Protein AF-A0A4Y2NGG2-F1 (afdb_monomer_lite)

Foldseek 3Di:
DPPCDPVNVVVVVCCCPPVVDDDDPVRVVCVVVPPPPPPVPPPPPPVPPPPVCDPVNVVVVLVVVLVVLVPDPPRDPVNNVVSVD

Secondary structure (DSSP, 8-state):
-----HHHHHHHHHHHHHS-----HHHHHHHHHTS---TT--------------HHHHHHHHHHHHHHHHH-TT--HHHHHHHT-

Sequence (85 aa):
YEDTTEHTVTEWLSCDTEANQLYTDEEIISLVQNKPQDDSDREETDEPENVLVFHSEAANALEIALRYIEQSENATSTDIMFMRC

Structure (mmCIF, N/CA/C/O backbone):
data_AF-A0A4Y2NGG2-F1
#
_entry.id   AF-A0A4Y2NGG2-F1
#
loop_
_atom_site.group_PDB
_atom_site.id
_atom_site.type_symbol
_atom_site.label_atom_id
_atom_site.label_alt_id
_atom_site.label_comp_id
_atom_site.label_asym_id
_atom_site.label_entity_id
_atom_site.label_seq_id
_atom_site.pdbx_PDB_ins_code
_atom_site.Cartn_x
_atom_site.Cartn_y
_atom_site.Cartn_z
_atom_site.occupancy
_atom_site.B_iso_or_equiv
_atom_site.auth_seq_id
_atom_site.auth_comp_id
_atom_site.auth_asym_id
_atom_site.auth_atom_id
_atom_site.pdbx_PDB_model_num
ATOM 1 N N . TYR A 1 1 ? 18.359 24.265 0.807 1.00 47.00 1 TYR A N 1
ATOM 2 C CA . TYR A 1 1 ? 17.585 24.502 -0.419 1.00 47.00 1 TYR A CA 1
ATOM 3 C C . TYR A 1 1 ? 18.629 24.534 -1.510 1.00 47.00 1 TYR A C 1
ATOM 5 O O . TYR A 1 1 ? 19.444 25.447 -1.497 1.00 47.00 1 TYR A O 1
ATOM 13 N N . GLU A 1 2 ? 18.760 23.454 -2.276 1.00 59.75 2 GLU A N 1
ATOM 14 C CA . GLU A 1 2 ? 19.688 23.443 -3.408 1.00 59.75 2 GLU A CA 1
ATOM 15 C C . GLU A 1 2 ? 19.126 24.375 -4.472 1.00 59.75 2 GLU A C 1
ATOM 17 O O . GLU A 1 2 ? 17.963 24.262 -4.861 1.00 59.75 2 GLU A O 1
ATOM 22 N N . ASP A 1 3 ? 19.930 25.358 -4.857 1.00 66.06 3 ASP A N 1
ATOM 23 C CA . ASP A 1 3 ? 19.552 26.351 -5.847 1.00 66.06 3 ASP A CA 1
ATOM 24 C C . ASP A 1 3 ? 19.531 25.654 -7.211 1.00 66.06 3 ASP A C 1
ATOM 26 O O . ASP A 1 3 ? 20.573 25.316 -7.774 1.00 66.06 3 ASP A O 1
ATOM 30 N N . THR A 1 4 ? 18.334 25.343 -7.708 1.00 71.38 4 THR A N 1
ATOM 31 C CA . THR A 1 4 ? 18.175 24.777 -9.049 1.00 71.38 4 THR A CA 1
ATOM 32 C C . THR A 1 4 ? 18.395 25.906 -10.044 1.00 71.38 4 THR A C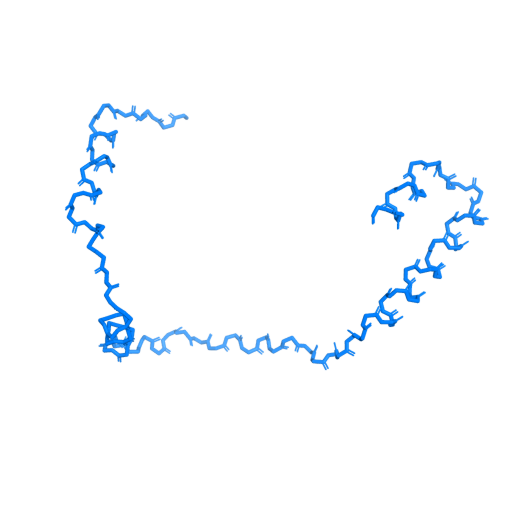 1
ATOM 34 O O . THR A 1 4 ? 17.522 26.746 -10.256 1.00 71.38 4 THR A O 1
ATOM 37 N N . THR A 1 5 ? 19.597 25.961 -10.610 1.00 82.75 5 THR A N 1
ATOM 38 C CA . THR A 1 5 ? 19.956 26.988 -11.590 1.00 82.75 5 THR A CA 1
ATOM 39 C C . THR A 1 5 ? 19.317 26.696 -12.948 1.00 82.75 5 THR A C 1
ATOM 41 O O . THR A 1 5 ? 19.025 25.547 -13.278 1.00 82.75 5 THR A O 1
ATOM 44 N N . GLU A 1 6 ? 19.133 27.732 -13.772 1.00 78.75 6 GLU A N 1
ATOM 45 C CA . GLU A 1 6 ? 18.668 27.596 -15.163 1.00 78.75 6 GLU A CA 1
ATOM 46 C C . GLU A 1 6 ? 19.498 26.560 -15.936 1.00 78.75 6 GLU A C 1
ATOM 48 O O . GLU A 1 6 ? 18.948 25.764 -16.692 1.00 78.75 6 GLU A O 1
ATOM 53 N N . HIS A 1 7 ? 20.804 26.493 -15.656 1.00 81.12 7 HIS A N 1
ATOM 54 C CA . HIS A 1 7 ? 21.703 25.504 -16.236 1.00 81.12 7 HIS A CA 1
ATOM 55 C C . HIS A 1 7 ? 21.287 24.063 -15.903 1.00 81.12 7 HIS A C 1
ATOM 57 O O . HIS A 1 7 ? 21.204 23.232 -16.806 1.00 81.12 7 HIS A O 1
ATOM 63 N N . THR A 1 8 ? 20.929 23.794 -14.644 1.00 80.44 8 THR A N 1
ATOM 64 C CA . THR A 1 8 ? 20.413 22.490 -14.209 1.00 80.44 8 THR A CA 1
ATOM 65 C C . THR A 1 8 ? 19.125 22.144 -14.955 1.00 80.44 8 THR A C 1
ATOM 67 O O . THR A 1 8 ? 18.989 21.046 -15.473 1.00 80.44 8 THR A O 1
ATOM 70 N N . VAL A 1 9 ? 18.195 23.089 -15.106 1.00 79.38 9 VAL A N 1
ATOM 71 C CA . VAL A 1 9 ? 16.950 22.838 -15.855 1.00 79.38 9 VAL A CA 1
ATOM 72 C C . VAL A 1 9 ? 17.238 22.522 -17.328 1.00 79.38 9 VAL A C 1
ATOM 74 O O . VAL A 1 9 ? 16.646 21.600 -17.886 1.00 79.38 9 VAL A O 1
ATOM 77 N N . THR A 1 10 ? 18.168 23.245 -17.959 1.00 80.94 10 THR A N 1
ATOM 78 C CA . THR A 1 10 ? 18.534 23.005 -19.365 1.00 80.94 10 THR A CA 1
ATOM 79 C C . THR A 1 10 ? 19.248 21.676 -19.584 1.00 80.94 10 THR A C 1
ATOM 81 O O . THR A 1 10 ? 19.005 21.025 -20.595 1.00 80.94 10 THR A O 1
ATOM 84 N N . GLU A 1 11 ? 20.086 21.253 -18.638 1.00 79.69 11 GLU A N 1
ATOM 85 C CA . GLU A 1 11 ? 20.786 19.971 -18.692 1.00 79.69 11 GLU A CA 1
ATOM 86 C C . GLU A 1 11 ? 19.779 18.816 -18.645 1.00 79.69 11 GLU A C 1
ATOM 88 O O . GLU A 1 11 ? 19.774 17.963 -19.531 1.00 79.69 11 GLU A O 1
ATOM 93 N N . TRP A 1 12 ? 18.829 18.865 -17.707 1.00 79.00 12 TRP A N 1
ATOM 94 C CA . TRP A 1 12 ? 17.762 17.867 -17.593 1.00 79.00 12 TRP A CA 1
ATOM 95 C C . TRP A 1 12 ? 16.869 17.804 -18.837 1.00 79.00 12 TRP A C 1
ATOM 97 O O . TRP A 1 12 ? 16.566 16.714 -19.311 1.00 79.00 12 TRP A O 1
ATOM 107 N N . LEU A 1 13 ? 16.486 18.954 -19.404 1.00 77.50 13 LEU A N 1
ATOM 108 C CA . LEU A 1 13 ? 15.668 19.003 -20.624 1.00 77.50 13 LEU A CA 1
ATOM 109 C C . LEU A 1 13 ? 16.421 18.527 -21.875 1.00 77.50 13 LEU A C 1
ATOM 111 O O . LEU A 1 13 ? 15.794 18.108 -22.846 1.00 77.50 13 LEU A O 1
ATOM 115 N N . SER A 1 14 ? 17.754 18.592 -21.875 1.00 77.56 14 SER A N 1
ATOM 116 C CA . SER A 1 14 ? 18.578 18.114 -22.991 1.00 77.56 14 SER A CA 1
ATOM 117 C C . SER A 1 14 ? 18.770 16.592 -22.993 1.00 77.56 14 SER A C 1
ATOM 119 O O . SER A 1 14 ? 18.899 15.994 -24.066 1.00 77.56 14 SER A O 1
ATOM 121 N N . CYS A 1 15 ? 18.691 15.942 -21.824 1.00 66.56 15 CYS A N 1
ATOM 122 C CA . CYS A 1 15 ? 18.829 14.488 -21.685 1.00 66.56 15 CYS 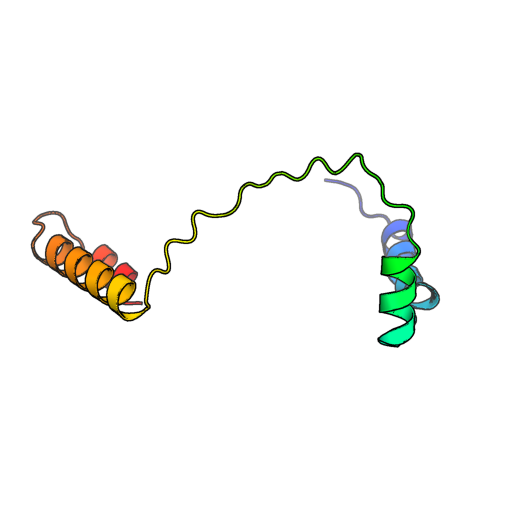A CA 1
ATOM 123 C C . CYS A 1 15 ? 17.787 13.699 -22.497 1.00 66.56 15 CYS A C 1
ATOM 125 O O . CYS A 1 15 ? 18.087 12.609 -22.987 1.00 66.56 15 CYS A O 1
ATOM 127 N N . ASP A 1 16 ? 16.599 14.266 -22.713 1.00 64.44 16 ASP A N 1
ATOM 128 C CA . ASP A 1 16 ? 15.516 13.617 -23.459 1.00 64.44 16 ASP A CA 1
ATOM 129 C C . ASP A 1 16 ? 15.820 13.442 -24.956 1.00 64.44 16 ASP A C 1
ATOM 131 O O . ASP A 1 16 ? 15.184 12.621 -25.617 1.00 64.44 16 ASP A O 1
ATOM 135 N N . THR A 1 17 ? 16.790 14.182 -25.508 1.00 64.56 17 THR A N 1
ATOM 136 C CA . THR A 1 17 ? 17.122 14.105 -26.944 1.00 64.56 17 THR A CA 1
ATOM 137 C C . THR A 1 17 ? 18.144 13.032 -27.312 1.00 64.56 17 THR A C 1
ATOM 139 O O . THR A 1 17 ? 18.072 12.506 -28.421 1.00 64.56 17 THR A O 1
ATOM 142 N N 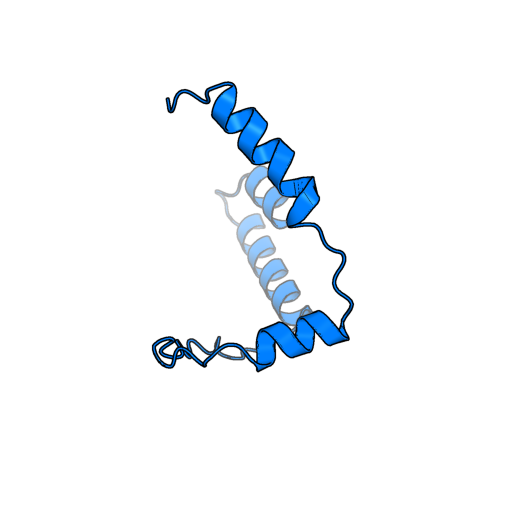. GLU A 1 18 ? 19.058 12.660 -26.412 1.00 61.62 18 GLU A N 1
ATOM 143 C CA . GLU A 1 18 ? 20.097 11.651 -26.696 1.00 61.62 18 GLU A CA 1
ATOM 144 C C . GLU A 1 18 ? 19.877 10.323 -25.955 1.00 61.62 18 GLU A C 1
ATOM 146 O O . GLU A 1 18 ? 20.203 9.268 -26.506 1.00 61.62 18 GLU A O 1
ATOM 151 N N . ALA A 1 19 ? 19.297 10.350 -24.746 1.00 60.31 19 ALA A N 1
ATOM 152 C CA . ALA A 1 19 ? 19.146 9.167 -23.892 1.00 60.31 19 ALA A CA 1
ATOM 153 C C . ALA A 1 19 ? 17.804 8.433 -24.062 1.00 60.31 19 ALA A C 1
ATOM 155 O O . ALA A 1 19 ? 17.691 7.273 -23.672 1.00 60.31 19 ALA A O 1
ATOM 156 N N . ASN A 1 20 ? 16.799 9.069 -24.671 1.00 64.62 20 ASN A N 1
ATOM 157 C CA . ASN A 1 20 ? 15.475 8.479 -24.888 1.00 64.62 20 ASN A CA 1
ATOM 158 C C . ASN A 1 20 ? 15.375 7.760 -26.246 1.00 64.62 20 ASN A C 1
ATOM 160 O O . ASN A 1 20 ? 14.397 7.898 -26.984 1.00 64.62 20 ASN A O 1
ATOM 164 N N . GLN A 1 21 ? 16.427 7.032 -26.621 1.00 72.56 21 GLN A N 1
ATOM 165 C CA . GLN A 1 21 ? 16.362 6.135 -27.771 1.00 72.56 21 GLN A CA 1
ATOM 166 C C . GLN A 1 21 ? 15.389 5.005 -27.423 1.00 72.56 21 GLN A C 1
ATOM 168 O O . GLN A 1 21 ? 15.529 4.351 -26.390 1.00 72.56 21 GLN A O 1
ATOM 173 N N . LEU A 1 22 ? 14.367 4.808 -28.259 1.00 78.19 22 LEU A N 1
ATOM 174 C CA . LEU A 1 22 ? 13.425 3.706 -28.090 1.00 78.19 22 LEU A CA 1
ATOM 175 C C . LEU A 1 22 ? 14.160 2.401 -28.392 1.00 78.19 22 LEU A C 1
ATOM 177 O O . LEU A 1 22 ? 14.338 2.050 -29.556 1.00 78.19 22 LEU A O 1
ATOM 181 N N . TYR A 1 23 ? 14.595 1.711 -27.344 1.00 83.81 23 TYR A N 1
ATOM 182 C CA . TYR A 1 23 ? 15.177 0.386 -27.479 1.00 83.81 23 TYR A CA 1
ATOM 183 C C . TYR A 1 23 ? 14.103 -0.624 -27.875 1.00 83.81 23 TYR A C 1
ATOM 185 O O . TYR A 1 23 ? 13.001 -0.638 -27.321 1.00 83.81 23 TYR A O 1
ATOM 193 N N . THR A 1 24 ? 14.443 -1.494 -28.817 1.00 87.44 24 THR A N 1
ATOM 194 C CA . THR A 1 24 ? 13.688 -2.722 -29.063 1.00 87.44 24 THR A CA 1
ATOM 195 C C . THR A 1 24 ? 13.973 -3.743 -27.961 1.00 87.44 24 THR A C 1
ATOM 197 O O . THR A 1 24 ? 15.038 -3.718 -27.340 1.00 87.44 24 THR A O 1
ATOM 200 N N . ASP A 1 25 ? 13.047 -4.677 -27.726 1.00 88.19 25 ASP A N 1
ATOM 201 C CA . ASP A 1 25 ? 13.211 -5.726 -26.706 1.00 88.19 25 ASP A CA 1
ATOM 202 C C . ASP A 1 25 ? 14.540 -6.492 -26.871 1.00 88.19 25 ASP A C 1
ATOM 204 O O . ASP A 1 25 ? 15.210 -6.827 -25.896 1.00 88.19 25 ASP A O 1
ATOM 208 N N . GLU A 1 26 ? 14.966 -6.709 -28.116 1.00 89.06 26 GLU A N 1
ATOM 209 C CA . GLU A 1 26 ? 16.207 -7.397 -28.484 1.00 89.06 26 GLU A CA 1
ATOM 210 C C . GLU A 1 26 ? 17.462 -6.616 -28.053 1.00 89.06 26 GLU A C 1
ATOM 212 O O . GLU A 1 26 ? 18.424 -7.200 -27.545 1.00 89.06 26 GLU A O 1
ATOM 217 N N . GLU A 1 27 ? 17.445 -5.289 -28.200 1.00 87.12 27 GLU A N 1
ATOM 218 C CA . GLU A 1 27 ? 18.534 -4.404 -27.774 1.00 87.12 27 GLU A CA 1
ATOM 219 C C . GLU A 1 27 ? 18.624 -4.316 -26.247 1.00 87.12 27 GLU A C 1
ATOM 221 O O . GLU A 1 27 ? 19.727 -4.346 -25.698 1.00 87.12 27 GLU A O 1
ATOM 226 N N . ILE A 1 28 ? 17.478 -4.292 -25.556 1.00 85.88 28 ILE A N 1
ATOM 227 C CA . ILE A 1 28 ? 17.411 -4.313 -24.086 1.00 85.88 28 ILE A CA 1
ATOM 228 C C . ILE A 1 28 ? 18.016 -5.613 -23.551 1.00 85.88 28 ILE A C 1
ATOM 230 O O . ILE A 1 28 ? 18.878 -5.583 -22.670 1.00 85.88 28 ILE A O 1
ATOM 234 N N . ILE A 1 29 ? 17.601 -6.758 -24.104 1.00 86.38 29 ILE A N 1
ATOM 235 C CA . ILE A 1 29 ? 18.094 -8.078 -23.689 1.00 86.38 29 ILE A CA 1
ATOM 236 C C . ILE A 1 29 ? 19.611 -8.165 -23.882 1.00 86.38 29 ILE A C 1
ATOM 238 O O . ILE A 1 29 ? 20.326 -8.597 -22.977 1.00 86.38 29 ILE A O 1
ATOM 242 N N . SER A 1 30 ? 20.115 -7.703 -25.027 1.00 86.62 30 SER A N 1
ATOM 243 C CA . SER A 1 30 ? 21.548 -7.683 -25.324 1.00 86.62 30 SER A CA 1
ATOM 244 C C . SER A 1 30 ? 22.328 -6.789 -24.352 1.00 86.62 30 SER A C 1
ATOM 246 O O . SER A 1 30 ? 23.385 -7.186 -23.860 1.00 86.62 30 SER A O 1
ATOM 248 N N . LEU A 1 31 ? 21.815 -5.602 -24.021 1.00 84.12 31 LEU A N 1
ATOM 249 C CA . LEU A 1 31 ? 22.472 -4.674 -23.096 1.00 84.12 31 LEU A CA 1
ATOM 250 C C . LEU A 1 31 ? 22.596 -5.263 -21.682 1.00 84.12 31 LEU A C 1
ATOM 252 O O . LEU A 1 31 ? 23.644 -5.138 -21.047 1.00 84.12 31 LEU A O 1
ATOM 256 N N . VAL A 1 32 ? 21.539 -5.924 -21.206 1.00 81.81 32 VAL A N 1
ATOM 257 C CA . VAL A 1 32 ? 21.505 -6.564 -19.884 1.00 81.81 32 VAL A CA 1
ATOM 258 C C . VAL A 1 32 ? 22.437 -7.775 -19.838 1.00 81.81 32 VAL A C 1
ATOM 260 O O . VAL A 1 32 ? 23.178 -7.936 -18.873 1.00 81.81 32 VAL A O 1
ATOM 263 N N . GLN A 1 33 ? 22.445 -8.601 -20.886 1.00 79.81 33 GLN A N 1
ATOM 264 C CA . GLN A 1 33 ? 23.250 -9.827 -20.929 1.00 79.81 33 GLN A CA 1
ATOM 265 C C . GLN A 1 33 ? 24.747 -9.579 -21.143 1.00 79.81 33 GLN A C 1
ATOM 267 O O . GLN A 1 33 ? 25.565 -10.375 -20.692 1.00 79.81 33 GLN A O 1
ATOM 272 N N . ASN A 1 34 ? 25.121 -8.497 -21.831 1.00 75.12 34 ASN A N 1
ATOM 273 C CA . ASN A 1 34 ? 26.522 -8.187 -22.127 1.00 75.12 34 ASN A CA 1
ATOM 274 C C . ASN A 1 34 ? 27.211 -7.350 -21.042 1.00 75.12 34 ASN A C 1
ATOM 276 O O . ASN A 1 34 ? 28.414 -7.090 -21.145 1.00 75.12 34 ASN A O 1
ATOM 280 N N . LYS A 1 35 ? 26.483 -6.892 -20.016 1.00 74.44 35 LYS A N 1
ATOM 281 C CA . LYS A 1 35 ? 27.099 -6.164 -18.908 1.00 74.44 35 LYS A CA 1
ATOM 282 C C . LYS A 1 35 ? 27.997 -7.138 -18.128 1.00 74.44 35 LYS A C 1
ATOM 284 O O . LYS A 1 35 ? 27.521 -8.213 -17.766 1.00 74.44 35 LYS A O 1
ATOM 289 N N . PRO A 1 36 ? 29.282 -6.809 -17.880 1.00 71.06 36 PRO A N 1
ATOM 290 C CA . PRO A 1 36 ? 30.133 -7.651 -17.052 1.00 71.06 36 PRO A CA 1
ATOM 291 C C . PRO A 1 36 ? 29.447 -7.830 -15.704 1.00 71.06 36 PRO A C 1
ATOM 293 O O . PRO A 1 36 ? 29.057 -6.842 -15.079 1.00 71.06 36 PRO A O 1
ATOM 296 N N . GLN A 1 37 ? 29.251 -9.088 -15.321 1.00 64.75 37 GLN A N 1
ATOM 297 C CA . GLN A 1 37 ? 28.644 -9.439 -14.052 1.00 64.75 37 GLN A CA 1
ATOM 298 C C . GLN A 1 37 ? 29.543 -8.861 -12.961 1.00 64.75 37 GLN A C 1
ATOM 300 O O . GLN A 1 37 ? 30.701 -9.257 -12.817 1.00 64.75 37 GLN A O 1
ATOM 305 N N . ASP A 1 38 ? 29.052 -7.832 -12.277 1.00 66.38 38 ASP A N 1
ATOM 306 C CA . ASP A 1 38 ? 29.693 -7.347 -11.070 1.00 66.38 38 ASP A CA 1
ATOM 307 C C . ASP A 1 38 ? 29.339 -8.356 -9.982 1.00 66.38 38 ASP A C 1
ATOM 309 O O . ASP A 1 38 ? 28.309 -8.257 -9.323 1.00 66.38 38 ASP A O 1
ATOM 313 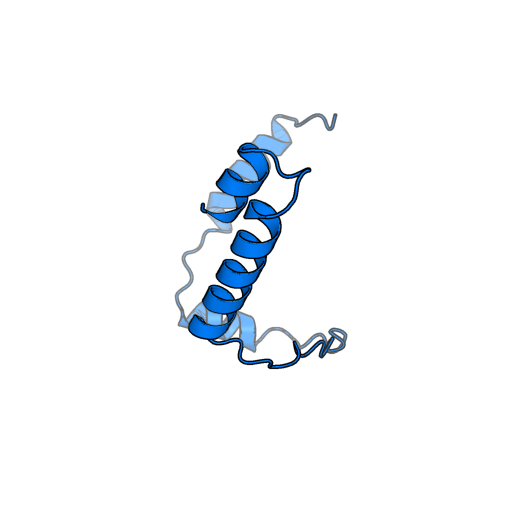N N . ASP A 1 39 ? 30.177 -9.382 -9.836 1.00 61.50 39 ASP A N 1
ATOM 314 C CA . ASP A 1 39 ? 30.031 -10.444 -8.830 1.00 61.50 39 ASP A CA 1
ATOM 315 C C . ASP A 1 39 ? 30.109 -9.904 -7.374 1.00 61.50 39 ASP A C 1
ATOM 317 O O . ASP A 1 39 ? 30.184 -10.677 -6.417 1.00 61.50 39 ASP A O 1
ATOM 321 N N . SER A 1 40 ? 30.126 -8.577 -7.182 1.00 64.44 40 SER A N 1
ATOM 322 C CA . SER A 1 40 ? 29.995 -7.910 -5.886 1.00 64.44 40 SER A CA 1
ATOM 323 C C . SER A 1 40 ? 28.546 -7.782 -5.399 1.00 64.44 40 SER A C 1
ATOM 325 O O . SER A 1 40 ? 28.350 -7.414 -4.235 1.00 64.44 40 SER A O 1
ATOM 327 N N . ASP A 1 41 ? 27.550 -8.124 -6.219 1.00 63.06 41 ASP A N 1
ATOM 328 C CA . ASP A 1 41 ? 26.181 -8.347 -5.751 1.00 63.06 41 ASP A CA 1
ATOM 329 C C . ASP A 1 41 ? 26.129 -9.700 -5.044 1.00 63.06 41 ASP A C 1
ATOM 331 O O . ASP A 1 41 ? 25.717 -10.733 -5.568 1.00 63.06 41 ASP A O 1
ATOM 335 N N . ARG A 1 42 ? 26.622 -9.683 -3.807 1.00 59.94 42 ARG A N 1
ATOM 336 C CA . ARG A 1 42 ? 26.323 -10.686 -2.799 1.00 59.94 42 ARG A CA 1
ATOM 337 C C . ARG A 1 42 ? 24.809 -10.872 -2.825 1.00 59.94 42 ARG A C 1
ATOM 339 O O . ARG A 1 42 ? 24.101 -9.968 -2.398 1.00 59.94 42 ARG A O 1
ATOM 346 N N . GLU A 1 43 ? 24.338 -11.999 -3.357 1.00 58.53 43 GLU A N 1
ATOM 347 C CA . GLU A 1 43 ? 22.926 -12.359 -3.307 1.00 58.53 43 GLU A CA 1
ATOM 348 C C . GLU A 1 43 ? 22.498 -12.272 -1.836 1.00 58.53 43 GLU A C 1
ATOM 350 O O . GLU A 1 43 ? 22.835 -13.130 -1.015 1.00 58.53 43 GLU A O 1
ATOM 355 N N . GLU A 1 44 ? 21.797 -11.199 -1.471 1.00 59.62 44 GLU A N 1
ATOM 356 C CA . GLU A 1 44 ? 20.885 -11.238 -0.343 1.00 59.62 44 GLU A CA 1
ATOM 357 C C . GLU A 1 44 ? 19.781 -12.197 -0.774 1.00 59.62 44 GLU A C 1
ATOM 359 O O . GLU A 1 44 ? 18.727 -11.803 -1.263 1.00 59.62 44 GLU A O 1
ATOM 364 N N . THR A 1 45 ? 20.038 -13.496 -0.626 1.00 58.34 45 THR A N 1
ATOM 365 C CA . THR A 1 45 ? 18.975 -14.488 -0.532 1.00 58.34 45 THR A CA 1
ATOM 366 C C . THR A 1 45 ? 18.268 -14.286 0.805 1.00 58.34 45 THR A C 1
ATOM 368 O O . THR A 1 45 ? 18.278 -15.163 1.666 1.00 58.34 45 THR A O 1
ATOM 371 N N . ASP A 1 46 ? 17.646 -13.123 0.980 1.00 62.94 46 ASP A N 1
ATOM 372 C CA . ASP A 1 46 ? 16.409 -13.022 1.731 1.00 62.94 46 ASP A CA 1
ATOM 373 C C . ASP A 1 46 ? 15.331 -13.584 0.799 1.00 62.94 46 ASP A C 1
ATOM 375 O O . ASP A 1 46 ? 14.512 -12.855 0.242 1.00 62.94 46 ASP A O 1
ATOM 379 N N . GLU A 1 47 ? 15.374 -14.902 0.552 1.00 63.16 47 GLU A N 1
ATOM 380 C CA . GLU A 1 47 ? 14.207 -15.581 0.005 1.00 63.16 47 GLU A CA 1
ATOM 381 C C . GLU A 1 47 ? 13.066 -15.267 0.977 1.00 63.16 47 GLU A C 1
ATOM 383 O O . GLU A 1 47 ? 13.154 -15.651 2.151 1.00 63.16 47 GLU A O 1
ATOM 388 N N . PRO A 1 48 ? 12.013 -14.544 0.551 1.00 62.22 48 PRO A N 1
ATOM 389 C CA . PRO A 1 48 ? 10.859 -14.395 1.407 1.00 62.22 48 PRO A CA 1
ATOM 390 C C . PRO A 1 48 ? 10.366 -15.809 1.673 1.00 62.22 48 PRO A C 1
ATOM 392 O O . PRO A 1 48 ? 10.157 -16.583 0.734 1.00 62.22 48 PRO A O 1
ATOM 395 N N . GLU A 1 49 ? 10.237 -16.161 2.951 1.00 63.50 49 GLU A N 1
ATOM 396 C CA . GLU A 1 49 ? 9.666 -17.435 3.356 1.00 63.50 49 GLU A CA 1
ATOM 397 C C . GLU A 1 49 ? 8.377 -17.611 2.547 1.00 63.50 49 GLU A C 1
ATOM 399 O O . GLU A 1 49 ? 7.468 -16.782 2.634 1.00 63.50 49 GLU A O 1
ATOM 404 N N . ASN A 1 50 ? 8.361 -18.613 1.659 1.00 63.28 50 ASN A N 1
ATOM 405 C CA . ASN A 1 50 ? 7.288 -18.879 0.700 1.00 63.28 50 ASN A CA 1
ATOM 406 C C . ASN A 1 50 ? 6.061 -19.430 1.442 1.00 63.28 50 ASN A C 1
ATOM 408 O O . ASN A 1 50 ? 5.589 -20.550 1.229 1.00 63.28 50 ASN A O 1
ATOM 412 N N . VAL A 1 51 ? 5.558 -18.651 2.388 1.00 71.62 51 VAL A N 1
ATOM 413 C CA . VAL A 1 51 ? 4.257 -18.857 2.977 1.00 71.62 51 VAL A CA 1
ATOM 414 C C . VAL A 1 51 ? 3.282 -18.411 1.900 1.00 71.62 51 VAL A C 1
ATOM 416 O O . VAL A 1 51 ? 3.020 -17.222 1.723 1.00 71.62 51 VAL A O 1
ATOM 419 N N . LEU A 1 52 ? 2.785 -19.382 1.132 1.00 75.62 52 LEU A N 1
ATOM 420 C CA . LEU A 1 52 ? 1.673 -19.197 0.206 1.00 75.62 52 LEU A CA 1
ATOM 421 C C . LEU A 1 52 ? 0.428 -18.828 1.019 1.00 75.62 52 LEU A C 1
ATOM 423 O O . LEU A 1 52 ? -0.410 -19.676 1.314 1.00 75.62 52 LEU A O 1
ATOM 427 N N . VAL A 1 53 ? 0.314 -17.563 1.420 1.00 73.25 53 VAL A N 1
ATOM 428 C CA . VAL A 1 53 ? -0.901 -17.050 2.044 1.00 73.25 53 VAL A CA 1
ATOM 429 C C . VAL A 1 53 ? -1.954 -16.968 0.949 1.00 73.25 53 VAL A C 1
ATOM 431 O O . VAL A 1 53 ? -1.900 -16.114 0.062 1.00 73.25 53 VAL A O 1
ATOM 434 N N . PHE A 1 54 ? -2.923 -17.876 0.990 1.00 88.44 54 PHE A N 1
ATOM 435 C CA . PHE A 1 54 ? -4.045 -17.829 0.064 1.00 88.44 54 PHE A CA 1
ATOM 436 C C . PHE A 1 54 ? -4.916 -16.604 0.357 1.00 88.44 54 PHE A C 1
ATOM 438 O O . PHE A 1 54 ? -5.121 -16.228 1.512 1.00 88.44 54 PHE A O 1
ATOM 445 N N . HIS A 1 55 ? -5.521 -16.018 -0.680 1.00 90.12 55 HIS A N 1
ATOM 446 C CA . HIS A 1 55 ? -6.448 -14.892 -0.515 1.00 90.12 55 HIS A CA 1
ATOM 447 C C . HIS A 1 55 ? -7.581 -15.192 0.477 1.00 90.12 55 HIS A C 1
ATOM 449 O O . HIS A 1 55 ? -7.988 -14.312 1.230 1.00 90.12 55 HIS A O 1
ATOM 455 N N . SER A 1 56 ? -8.067 -16.436 0.517 1.00 91.31 56 SER A N 1
ATOM 456 C CA . SER A 1 56 ? -9.076 -16.877 1.485 1.00 91.31 56 SER A CA 1
ATOM 457 C C . SER A 1 56 ? -8.573 -16.849 2.926 1.00 91.31 56 SER A C 1
ATOM 459 O O . SER A 1 56 ? -9.341 -16.554 3.834 1.00 91.31 56 SER A O 1
ATOM 461 N N . GLU A 1 57 ? -7.296 -17.155 3.139 1.00 92.50 57 GLU A N 1
ATOM 462 C CA . GLU A 1 57 ? -6.674 -17.170 4.460 1.00 92.50 57 GLU A CA 1
ATOM 463 C C . GLU A 1 57 ? -6.425 -15.747 4.961 1.00 92.50 57 GLU A C 1
ATOM 465 O O . GLU A 1 57 ? -6.814 -15.418 6.079 1.00 92.50 57 GLU A O 1
ATOM 470 N N . ALA A 1 58 ? -5.915 -14.864 4.097 1.00 89.94 58 ALA A N 1
ATOM 471 C CA . ALA A 1 58 ? -5.794 -13.440 4.403 1.00 89.94 58 ALA A CA 1
ATOM 472 C C . ALA A 1 58 ? -7.160 -12.793 4.698 1.00 89.94 58 ALA A C 1
ATOM 474 O O . ALA A 1 58 ? -7.303 -12.058 5.675 1.00 89.94 58 ALA A O 1
ATOM 475 N N . ALA A 1 59 ? -8.186 -13.104 3.897 1.00 91.88 59 ALA A N 1
ATOM 476 C CA . ALA A 1 59 ? -9.542 -12.599 4.111 1.00 91.88 59 ALA A CA 1
ATOM 477 C C . ALA A 1 59 ? -10.150 -13.112 5.426 1.00 91.88 59 ALA A C 1
ATOM 479 O O . ALA A 1 59 ? -10.774 -12.346 6.157 1.00 91.88 59 ALA A O 1
ATOM 480 N N . ASN A 1 60 ? -9.938 -14.389 5.757 1.00 93.38 60 ASN A N 1
ATOM 481 C CA . ASN A 1 60 ? -10.406 -14.963 7.014 1.00 93.38 60 ASN A CA 1
ATOM 482 C C . ASN A 1 60 ? -9.706 -14.333 8.228 1.00 93.38 60 ASN A C 1
ATOM 484 O O . ASN A 1 60 ? -10.369 -13.979 9.202 1.00 93.38 60 ASN A O 1
ATOM 488 N N . ALA A 1 61 ? -8.387 -14.134 8.154 1.00 93.06 61 ALA A N 1
ATOM 489 C CA . ALA A 1 61 ? -7.625 -13.459 9.199 1.00 93.06 61 ALA A CA 1
ATOM 490 C C . ALA A 1 61 ? -8.118 -12.019 9.420 1.00 93.06 61 ALA A C 1
ATOM 492 O O . ALA A 1 61 ? -8.311 -11.602 10.566 1.00 93.06 61 ALA A O 1
ATOM 493 N N . LEU A 1 62 ? -8.395 -11.285 8.336 1.00 92.00 62 LEU A N 1
ATOM 494 C CA . LEU A 1 62 ? -8.957 -9.936 8.404 1.00 92.00 62 LEU A CA 1
ATOM 495 C C . LEU A 1 62 ? -10.351 -9.930 9.050 1.00 92.00 62 LEU A C 1
ATOM 497 O O . LEU A 1 62 ? -10.629 -9.092 9.905 1.00 92.00 62 LEU A O 1
ATOM 501 N N . GLU A 1 63 ? -11.215 -10.887 8.702 1.00 93.69 63 GLU A N 1
ATOM 502 C CA . GLU A 1 63 ? -12.548 -11.018 9.303 1.00 93.69 63 GLU A CA 1
ATOM 503 C C . GLU A 1 63 ? -12.471 -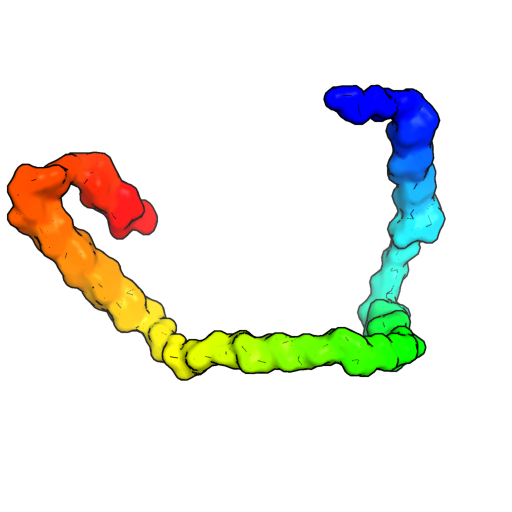11.268 10.820 1.00 93.69 63 GLU A C 1
ATOM 505 O O . GLU A 1 63 ? -13.229 -10.684 11.601 1.00 93.69 63 GLU A O 1
ATOM 510 N N . ILE A 1 64 ? -11.535 -12.114 11.258 1.00 95.00 64 ILE A N 1
ATOM 511 C CA . ILE A 1 64 ? -11.308 -12.397 12.680 1.00 95.00 64 ILE A CA 1
ATOM 512 C C . ILE A 1 64 ? -10.823 -11.140 13.412 1.00 95.00 64 ILE A C 1
ATOM 514 O O . ILE A 1 64 ? -11.330 -10.831 14.493 1.00 95.00 64 ILE A O 1
ATOM 518 N N . ALA A 1 65 ? -9.882 -10.399 12.823 1.00 92.94 65 ALA A N 1
ATOM 519 C CA . ALA A 1 65 ? -9.371 -9.154 13.393 1.00 92.94 65 ALA A CA 1
ATOM 520 C C . ALA A 1 65 ? -10.473 -8.088 13.522 1.00 92.94 65 ALA A C 1
ATOM 522 O O . ALA A 1 65 ? -10.618 -7.473 14.580 1.00 92.94 65 ALA A O 1
ATOM 523 N N . LEU A 1 66 ? -11.308 -7.933 12.491 1.00 92.62 66 LEU A N 1
ATOM 524 C CA . LEU A 1 66 ? -12.467 -7.039 12.509 1.00 92.62 66 LEU A CA 1
ATOM 525 C C . LEU A 1 66 ? -13.441 -7.392 13.635 1.00 92.62 66 LEU A C 1
ATOM 527 O O . LEU A 1 66 ? -13.829 -6.520 14.409 1.00 92.62 66 LEU A O 1
ATOM 531 N N . ARG A 1 67 ? -13.784 -8.676 13.782 1.00 94.25 67 ARG A N 1
ATOM 532 C CA . ARG A 1 67 ? -14.681 -9.147 14.847 1.00 94.25 67 ARG A CA 1
ATOM 533 C C . ARG A 1 67 ? -14.126 -8.861 16.240 1.00 94.25 67 ARG A C 1
ATOM 535 O O . ARG A 1 67 ? -14.885 -8.520 17.143 1.00 94.25 67 ARG A O 1
ATOM 542 N N . TYR A 1 68 ? -12.817 -9.010 16.419 1.00 93.69 68 TYR A N 1
ATOM 543 C CA . TYR A 1 68 ? -12.150 -8.697 17.680 1.00 93.69 68 TYR A CA 1
ATOM 544 C C . TYR A 1 68 ? -12.248 -7.203 18.015 1.00 93.69 68 TYR A C 1
ATOM 546 O O . TYR A 1 68 ? -12.571 -6.843 19.146 1.00 93.69 68 TYR A O 1
ATOM 554 N N . ILE A 1 69 ? -12.025 -6.332 17.029 1.00 92.00 69 ILE A N 1
ATOM 555 C CA . ILE A 1 69 ? -12.115 -4.878 17.209 1.00 92.00 69 ILE A CA 1
ATOM 556 C C . ILE A 1 69 ? -13.554 -4.455 17.485 1.00 92.00 69 ILE A C 1
ATOM 558 O O . ILE A 1 69 ? -13.786 -3.700 18.418 1.00 92.00 69 ILE A O 1
ATOM 562 N N . GLU A 1 70 ? -14.533 -4.988 16.757 1.00 90.69 70 GLU A N 1
ATOM 563 C CA . GLU A 1 70 ? -15.954 -4.687 16.982 1.00 90.69 70 GLU A CA 1
ATOM 564 C C . GLU A 1 70 ? -16.44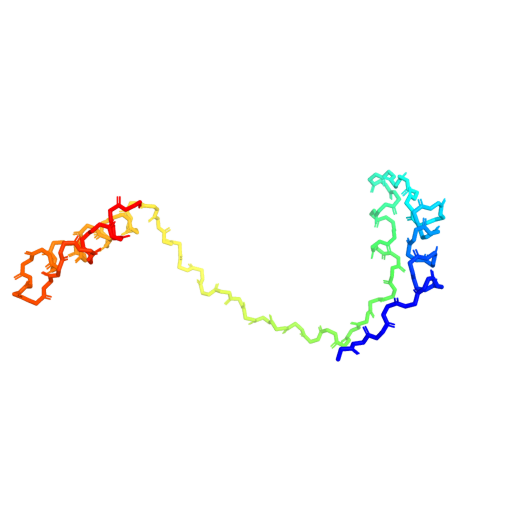1 -5.049 18.394 1.00 90.69 70 GLU A C 1
ATOM 566 O O . GLU A 1 70 ? -17.376 -4.432 18.901 1.00 90.69 70 GLU A O 1
ATOM 571 N N . GLN A 1 71 ? -15.817 -6.041 19.034 1.00 92.38 71 GLN A N 1
ATOM 572 C CA . GLN A 1 71 ? -16.126 -6.452 20.408 1.00 92.38 71 GLN A CA 1
ATOM 573 C C . GLN A 1 71 ? -15.332 -5.676 21.469 1.00 92.38 71 GLN A C 1
ATOM 575 O O . GLN A 1 71 ? -15.643 -5.776 22.656 1.00 92.38 71 GLN A O 1
ATOM 580 N N . SER A 1 72 ? -14.303 -4.928 21.070 1.00 91.94 72 SER A N 1
ATOM 581 C CA . SER A 1 72 ? -13.455 -4.168 21.983 1.00 91.94 72 SER A CA 1
ATOM 582 C C . SER A 1 72 ? -14.175 -2.917 22.481 1.00 91.94 72 SER A C 1
ATOM 584 O O . SER A 1 72 ? -14.609 -2.079 21.695 1.00 91.94 72 SER A O 1
ATOM 586 N N . GLU A 1 73 ? -14.226 -2.737 23.802 1.00 90.50 73 GLU A N 1
ATOM 587 C CA . GLU A 1 73 ? -14.821 -1.554 24.446 1.00 90.50 73 GLU A CA 1
ATOM 588 C C . GLU A 1 73 ? -14.112 -0.241 24.059 1.00 90.50 73 GLU A C 1
ATOM 590 O O . GLU A 1 73 ? -14.710 0.831 24.099 1.00 90.50 73 GLU A O 1
ATOM 595 N N . ASN A 1 74 ? -12.846 -0.327 23.637 1.00 92.69 74 ASN A N 1
ATOM 596 C CA . ASN A 1 74 ? -12.029 0.825 23.249 1.00 92.69 74 ASN A CA 1
ATOM 597 C C . ASN A 1 74 ? -12.027 1.101 21.740 1.00 92.69 74 ASN A C 1
ATOM 599 O O . ASN A 1 74 ? -11.364 2.043 21.306 1.00 92.69 74 ASN A O 1
ATOM 603 N N . ALA A 1 75 ? -12.695 0.276 20.931 1.00 91.00 75 ALA A N 1
ATOM 604 C CA . ALA A 1 75 ? -12.702 0.472 19.489 1.00 91.00 75 ALA A CA 1
ATOM 605 C C . ALA A 1 75 ? -13.549 1.685 19.102 1.00 91.00 75 ALA A C 1
ATOM 607 O O . ALA A 1 75 ? -14.701 1.837 19.512 1.00 91.00 75 ALA A O 1
ATOM 608 N N . THR A 1 76 ? -12.978 2.546 18.271 1.00 92.00 76 THR A N 1
ATOM 609 C CA . THR A 1 76 ? -13.679 3.683 17.687 1.00 92.00 76 THR A CA 1
ATOM 610 C C . THR A 1 76 ? -14.244 3.316 16.317 1.00 92.00 76 THR A C 1
ATOM 612 O O . THR A 1 76 ? -13.750 2.423 15.627 1.00 92.00 76 THR A O 1
ATOM 615 N N . SER A 1 77 ? -15.267 4.046 15.862 1.00 88.62 77 SER A N 1
ATOM 616 C CA . SER A 1 77 ? -15.823 3.864 14.511 1.00 88.62 77 SER A CA 1
ATOM 617 C C . SER A 1 77 ? -14.770 4.031 13.408 1.00 88.62 77 SER A C 1
ATOM 619 O O . SER A 1 77 ? -14.888 3.426 12.346 1.00 88.62 77 SER A O 1
ATOM 621 N N . THR A 1 78 ? -13.738 4.834 13.668 1.00 91.50 78 THR A N 1
ATOM 622 C CA . THR A 1 78 ? -12.607 5.052 12.766 1.00 91.50 78 THR A CA 1
ATOM 623 C C . THR A 1 78 ? -11.770 3.782 12.600 1.00 91.50 78 THR A C 1
ATOM 625 O O . THR A 1 78 ? -11.439 3.429 11.471 1.00 91.50 78 THR A O 1
ATOM 628 N N . ASP A 1 79 ? -11.503 3.050 13.687 1.00 89.31 79 ASP A N 1
ATOM 629 C CA . ASP A 1 79 ? -10.740 1.790 13.660 1.00 89.31 79 ASP A CA 1
ATOM 630 C C . ASP A 1 79 ? -11.442 0.726 12.803 1.00 89.31 79 ASP A C 1
ATOM 632 O O . ASP A 1 79 ? -10.810 0.010 12.027 1.00 89.31 79 ASP A O 1
ATOM 636 N N . ILE A 1 80 ? -12.775 0.676 12.890 1.00 89.25 80 ILE A N 1
ATOM 637 C CA . ILE A 1 80 ? -13.607 -0.238 12.098 1.00 89.25 80 ILE A CA 1
ATOM 638 C C . ILE A 1 80 ? -13.632 0.186 10.623 1.00 89.25 80 ILE A C 1
ATOM 640 O O . ILE A 1 80 ? -13.553 -0.667 9.740 1.00 89.25 80 ILE A O 1
ATOM 644 N N . MET A 1 81 ? -13.736 1.488 10.328 1.00 90.12 81 MET A N 1
ATOM 645 C CA . MET A 1 81 ? -13.740 1.979 8.945 1.00 90.12 81 MET A CA 1
ATOM 646 C C . MET A 1 81 ? -12.419 1.696 8.226 1.00 90.12 81 MET A C 1
ATOM 648 O O . MET A 1 81 ? -12.463 1.259 7.082 1.00 90.12 81 MET A O 1
ATOM 652 N N . PHE A 1 82 ? -11.272 1.865 8.892 1.00 85.56 82 PHE A N 1
ATOM 653 C CA . PHE A 1 82 ? -9.961 1.603 8.289 1.00 85.56 82 PHE A CA 1
ATOM 654 C C . PHE A 1 82 ? -9.744 0.137 7.902 1.00 85.56 82 PHE A C 1
ATOM 656 O O . PHE A 1 82 ? -9.092 -0.134 6.898 1.00 85.56 82 PHE A O 1
ATOM 663 N N . MET A 1 83 ? -10.292 -0.808 8.667 1.00 85.88 83 MET A N 1
ATOM 664 C CA . MET A 1 83 ? -10.153 -2.239 8.372 1.00 85.88 83 MET A CA 1
ATOM 665 C C . MET A 1 83 ? -11.190 -2.780 7.378 1.00 85.88 83 MET A C 1
ATOM 667 O O . MET A 1 83 ? -11.063 -3.914 6.926 1.00 85.88 83 MET A O 1
ATOM 671 N N . ARG A 1 84 ? -12.222 -1.994 7.049 1.00 83.94 84 ARG A N 1
ATOM 672 C CA . ARG A 1 84 ? -13.262 -2.353 6.069 1.00 83.94 84 ARG A CA 1
ATOM 673 C C . ARG A 1 84 ? -13.019 -1.769 4.669 1.00 83.94 84 ARG A C 1
ATOM 675 O O . ARG A 1 84 ? -13.845 -2.023 3.792 1.00 83.94 84 ARG A O 1
ATOM 682 N N . CYS A 1 85 ? -11.973 -0.957 4.494 1.00 59.78 85 CYS A N 1
ATOM 683 C CA . CYS A 1 85 ? -11.600 -0.348 3.215 1.00 59.78 85 CYS A CA 1
ATOM 684 C C . CYS A 1 85 ? -11.174 -1.377 2.164 1.00 59.78 85 CYS A C 1
ATOM 686 O O . CYS A 1 85 ? -10.492 -2.358 2.531 1.00 59.78 85 CYS A O 1
#

Radius of gyration: 25.72 Å; chains: 1; bounding box: 46×47×54 Å

pLDDT: mean 78.93, std 12.33, range [47.0, 95.0]

Organism: Araneus ventricosus (NCBI:txid182803)